Protein AF-A0A522VG40-F1 (afdb_monomer_lite)

Structure (mmCIF, N/CA/C/O backbone):
data_AF-A0A522VG40-F1
#
_entry.id   AF-A0A522VG40-F1
#
loop_
_atom_site.group_PDB
_atom_site.id
_atom_site.type_symbol
_atom_site.label_atom_id
_atom_site.label_alt_id
_atom_site.label_comp_id
_atom_site.label_asym_id
_atom_site.label_entity_id
_atom_site.label_seq_id
_atom_site.pdbx_PDB_ins_code
_atom_site.Cartn_x
_atom_site.Cartn_y
_atom_site.Cartn_z
_atom_site.occupancy
_atom_site.B_iso_or_equiv
_atom_site.auth_seq_id
_atom_site.auth_comp_id
_atom_site.auth_asym_id
_atom_site.auth_atom_id
_atom_site.pdbx_PDB_model_num
ATOM 1 N N . MET A 1 1 ? -3.380 -21.734 8.281 1.00 39.66 1 MET A N 1
ATOM 2 C CA . MET A 1 1 ? -2.557 -20.743 7.558 1.00 39.66 1 MET A CA 1
ATOM 3 C C . MET A 1 1 ? -3.304 -19.425 7.631 1.00 39.66 1 MET A C 1
ATOM 5 O O . MET A 1 1 ? -4.355 -19.330 7.019 1.00 39.66 1 MET A O 1
ATOM 9 N N . ASN A 1 2 ? -2.847 -18.465 8.441 1.00 39.56 2 ASN A N 1
ATOM 10 C CA . ASN A 1 2 ? -3.421 -17.117 8.427 1.00 39.56 2 ASN A CA 1
ATOM 11 C C . ASN A 1 2 ? -2.924 -16.422 7.158 1.00 39.56 2 ASN A C 1
ATOM 13 O O . ASN A 1 2 ? -1.862 -15.815 7.141 1.00 39.56 2 ASN A O 1
ATOM 17 N N . THR A 1 3 ? -3.675 -16.573 6.074 1.00 46.44 3 THR A N 1
ATOM 18 C CA . THR A 1 3 ? -3.387 -16.014 4.746 1.00 46.44 3 THR A CA 1
ATOM 19 C C . THR A 1 3 ? -3.552 -14.489 4.665 1.00 46.44 3 THR A C 1
ATOM 21 O O . THR A 1 3 ? -3.329 -13.920 3.603 1.00 46.44 3 THR A O 1
ATOM 24 N N . ASN A 1 4 ? -3.870 -13.822 5.781 1.00 58.38 4 ASN A N 1
ATOM 25 C CA . ASN A 1 4 ? -4.090 -12.373 5.878 1.00 58.38 4 ASN A CA 1
ATOM 26 C C . ASN A 1 4 ? -2.942 -11.655 6.618 1.00 58.38 4 ASN A C 1
ATOM 28 O O . ASN A 1 4 ? -3.167 -10.723 7.384 1.00 58.38 4 ASN A O 1
ATOM 32 N N . GLY A 1 5 ? -1.701 -12.121 6.459 1.00 68.88 5 GLY A N 1
ATOM 33 C CA . GLY A 1 5 ? -0.522 -11.448 7.017 1.00 68.88 5 GLY A CA 1
ATOM 34 C C . GLY A 1 5 ? -0.129 -10.198 6.220 1.00 68.88 5 GLY A C 1
ATOM 35 O O . GLY A 1 5 ? -0.491 -10.066 5.049 1.00 68.88 5 GLY A O 1
ATOM 36 N N . ILE A 1 6 ? 0.653 -9.298 6.827 1.00 72.38 6 ILE A N 1
ATOM 37 C CA . ILE A 1 6 ? 1.208 -8.095 6.169 1.00 72.38 6 ILE A CA 1
ATOM 38 C C . ILE A 1 6 ? 1.965 -8.452 4.877 1.00 72.38 6 ILE A C 1
ATOM 40 O O . ILE A 1 6 ? 1.867 -7.739 3.885 1.00 72.38 6 ILE A O 1
ATOM 44 N N . GLU A 1 7 ? 2.654 -9.591 4.832 1.00 77.94 7 GLU A N 1
ATOM 45 C CA . GLU A 1 7 ? 3.387 -10.052 3.642 1.00 77.94 7 GLU A CA 1
ATOM 46 C C . GLU A 1 7 ? 2.478 -10.298 2.427 1.00 77.94 7 GLU A C 1
ATOM 48 O O . GLU A 1 7 ? 2.851 -9.994 1.289 1.00 77.94 7 GLU A O 1
ATOM 53 N N . ALA A 1 8 ? 1.263 -10.812 2.648 1.00 82.00 8 ALA A N 1
ATOM 54 C CA . ALA A 1 8 ? 0.299 -11.028 1.571 1.00 82.00 8 ALA A CA 1
ATOM 55 C C . ALA A 1 8 ? -0.302 -9.696 1.082 1.00 82.00 8 ALA A C 1
ATOM 57 O O . ALA A 1 8 ? -0.555 -9.541 -0.115 1.00 82.00 8 ALA A O 1
ATOM 58 N N . LEU A 1 9 ? -0.442 -8.709 1.978 1.00 79.62 9 LEU A N 1
ATOM 59 C CA . LEU A 1 9 ? -0.841 -7.345 1.629 1.00 79.62 9 LEU A CA 1
ATOM 60 C C . LEU A 1 9 ? 0.234 -6.677 0.776 1.00 79.62 9 LEU A C 1
ATOM 62 O O . LEU A 1 9 ? -0.080 -6.146 -0.283 1.00 79.62 9 LEU A O 1
ATOM 66 N N . ILE A 1 10 ? 1.498 -6.760 1.196 1.00 80.62 10 ILE A N 1
ATOM 67 C CA . ILE A 1 10 ? 2.634 -6.227 0.437 1.00 80.62 10 ILE A CA 1
ATOM 68 C C . ILE A 1 10 ? 2.694 -6.894 -0.939 1.00 80.62 10 ILE A C 1
ATOM 70 O O . ILE A 1 10 ? 2.778 -6.204 -1.948 1.00 80.62 10 ILE A O 1
ATOM 74 N N . SER A 1 11 ? 2.558 -8.219 -1.012 1.00 83.62 11 SER A N 1
ATOM 75 C CA . SER A 1 11 ? 2.564 -8.943 -2.290 1.00 83.62 11 SER A CA 1
ATOM 76 C C . SER A 1 11 ? 1.433 -8.504 -3.228 1.00 83.62 11 SER A C 1
ATOM 78 O O . SER A 1 11 ? 1.660 -8.361 -4.431 1.00 83.62 11 SER A O 1
ATOM 80 N N . LYS A 1 12 ? 0.227 -8.262 -2.691 1.00 84.69 12 LYS A N 1
ATOM 81 C CA . LYS A 1 12 ? -0.895 -7.685 -3.448 1.00 84.69 12 LYS A CA 1
ATOM 82 C C . LYS A 1 12 ? -0.585 -6.266 -3.906 1.00 84.69 12 LYS A C 1
ATOM 84 O O . LYS A 1 12 ? -0.734 -5.979 -5.083 1.00 84.69 12 LYS A O 1
ATOM 89 N N . LEU A 1 13 ? -0.104 -5.403 -3.014 1.00 84.81 13 LEU A N 1
ATOM 90 C CA . LEU A 1 13 ? 0.245 -4.021 -3.340 1.00 84.81 13 LEU A CA 1
ATOM 91 C C . LEU A 1 13 ? 1.325 -3.943 -4.415 1.00 84.81 13 LEU A C 1
ATOM 93 O O . LEU A 1 13 ? 1.225 -3.131 -5.324 1.00 84.81 13 LEU A O 1
ATOM 97 N N . LEU A 1 14 ? 2.345 -4.796 -4.371 1.00 84.44 14 LEU A N 1
ATOM 98 C CA . LEU A 1 14 ? 3.391 -4.814 -5.393 1.00 84.44 14 LEU A CA 1
ATOM 99 C C . LEU A 1 14 ? 2.866 -5.296 -6.758 1.00 84.44 14 LEU A C 1
ATOM 101 O O . LEU A 1 14 ? 3.350 -4.828 -7.785 1.00 84.44 14 LEU A O 1
ATOM 105 N N . GLY A 1 15 ? 1.857 -6.174 -6.780 1.00 84.94 15 GLY A N 1
ATOM 106 C CA . GLY A 1 15 ? 1.251 -6.704 -8.007 1.00 84.94 15 GLY A CA 1
ATOM 107 C C . GLY A 1 15 ? 0.012 -5.963 -8.528 1.00 84.94 15 GLY A C 1
ATOM 108 O O . GLY A 1 15 ? -0.407 -6.234 -9.648 1.00 84.94 15 GLY A O 1
ATOM 109 N N . ASP A 1 16 ? -0.584 -5.061 -7.747 1.00 86.81 16 ASP A N 1
ATOM 110 C CA . ASP A 1 16 ? -1.850 -4.394 -8.069 1.00 86.81 16 ASP A CA 1
ATOM 111 C C . ASP A 1 16 ? -1.701 -2.870 -7.967 1.00 86.81 16 ASP A C 1
ATOM 113 O O . ASP A 1 16 ? -1.732 -2.271 -6.888 1.00 86.81 16 ASP A O 1
ATOM 117 N N . ALA A 1 17 ? -1.514 -2.231 -9.124 1.00 86.25 17 ALA A N 1
ATOM 118 C CA . ALA A 1 17 ? -1.363 -0.782 -9.215 1.00 86.25 17 ALA A CA 1
ATOM 119 C C . ALA A 1 17 ? -2.627 -0.030 -8.772 1.00 86.25 17 ALA A C 1
ATOM 121 O O . ALA A 1 17 ? -2.517 1.002 -8.111 1.00 86.25 17 ALA A O 1
ATOM 122 N N . SER A 1 18 ? -3.815 -0.562 -9.076 1.00 87.62 18 SER A N 1
ATOM 123 C CA . SER A 1 18 ? -5.087 0.047 -8.682 1.00 87.62 18 SER A CA 1
ATOM 124 C C . SER A 1 18 ? -5.280 0.001 -7.172 1.00 87.62 18 SER A C 1
ATOM 126 O O . SER A 1 18 ? -5.738 0.981 -6.585 1.00 87.62 18 SER A O 1
ATOM 128 N N . LEU A 1 19 ? -4.872 -1.097 -6.531 1.00 87.88 19 LEU A N 1
ATOM 129 C CA . LEU A 1 19 ? -4.862 -1.189 -5.077 1.00 87.88 19 LEU A CA 1
ATOM 130 C C . LEU A 1 19 ? -3.908 -0.165 -4.457 1.00 87.88 19 LEU A C 1
ATOM 132 O O . LEU A 1 19 ? -4.297 0.480 -3.491 1.00 87.88 19 LEU A O 1
ATOM 136 N N . ARG A 1 20 ? -2.697 0.023 -5.005 1.00 88.62 20 ARG A N 1
ATOM 137 C CA . ARG A 1 20 ? -1.748 1.040 -4.506 1.00 88.62 20 ARG A CA 1
ATOM 138 C C . ARG A 1 20 ? -2.313 2.448 -4.598 1.00 88.62 20 ARG A C 1
ATOM 140 O O . ARG A 1 20 ? -2.276 3.175 -3.612 1.00 88.62 20 ARG A O 1
ATOM 147 N N . ASP A 1 21 ? -2.843 2.829 -5.756 1.00 87.56 21 ASP A N 1
ATOM 148 C CA . ASP A 1 21 ? -3.424 4.162 -5.930 1.00 87.56 21 ASP A CA 1
ATOM 149 C C . ASP A 1 21 ? -4.648 4.355 -5.022 1.00 87.56 21 ASP A C 1
ATOM 151 O O . ASP A 1 21 ? -4.801 5.408 -4.399 1.00 87.56 21 ASP A O 1
ATOM 155 N N . GLY A 1 22 ? -5.469 3.311 -4.861 1.00 88.50 22 GLY A N 1
ATOM 156 C CA . GLY A 1 22 ? -6.559 3.284 -3.889 1.00 88.50 22 GLY A CA 1
ATOM 157 C C . GLY A 1 22 ? -6.074 3.422 -2.445 1.00 88.50 22 GLY A C 1
ATOM 158 O O . GLY A 1 22 ? -6.715 4.116 -1.660 1.00 88.50 22 GLY A O 1
ATOM 159 N N . LEU A 1 23 ? -4.927 2.826 -2.106 1.00 88.38 23 LEU A N 1
ATOM 160 C CA . LEU A 1 23 ? -4.324 2.885 -0.776 1.00 88.38 23 LEU A CA 1
ATOM 161 C C . LEU A 1 23 ? -3.943 4.322 -0.391 1.00 88.38 23 LEU A C 1
ATOM 163 O O . LEU A 1 23 ? -4.164 4.718 0.746 1.00 88.38 23 LEU A O 1
ATOM 167 N N . PHE A 1 24 ? -3.423 5.114 -1.334 1.00 85.88 24 PHE A N 1
ATOM 168 C CA . PHE A 1 24 ? -3.077 6.523 -1.094 1.00 85.88 24 PHE A CA 1
ATOM 169 C C . PHE A 1 24 ? -4.286 7.464 -1.138 1.00 85.88 24 PHE A C 1
ATOM 171 O O . PHE A 1 24 ? -4.270 8.509 -0.493 1.00 85.88 24 PHE A O 1
ATOM 178 N N . ALA A 1 25 ? -5.333 7.118 -1.889 1.00 89.44 25 ALA A N 1
ATOM 179 C CA . ALA A 1 25 ? -6.553 7.920 -1.955 1.00 89.44 25 ALA A CA 1
ATOM 180 C C . ALA A 1 25 ? -7.474 7.685 -0.745 1.00 89.44 25 ALA A C 1
ATOM 182 O O . ALA A 1 25 ? -8.046 8.627 -0.197 1.00 89.44 25 ALA A O 1
ATOM 183 N N . ASN A 1 26 ? -7.647 6.424 -0.346 1.00 91.12 26 ASN A N 1
ATOM 184 C CA . ASN A 1 26 ? -8.479 6.007 0.776 1.00 91.12 26 ASN A CA 1
ATOM 185 C C . ASN A 1 26 ? -7.951 4.680 1.368 1.00 91.12 26 ASN A C 1
ATOM 187 O O . ASN A 1 26 ? -8.447 3.604 1.009 1.00 91.12 26 ASN A O 1
ATOM 191 N N . PRO A 1 27 ? -6.980 4.747 2.304 1.00 88.00 27 PRO A N 1
ATOM 192 C CA . PRO A 1 27 ? -6.327 3.569 2.880 1.00 88.00 27 PRO A CA 1
ATOM 193 C C . PRO A 1 27 ? -7.326 2.580 3.474 1.00 88.00 27 PRO A C 1
ATOM 195 O O . PRO A 1 27 ? -7.219 1.374 3.272 1.00 88.00 27 PRO A O 1
ATOM 198 N N . LYS A 1 28 ? -8.343 3.101 4.169 1.00 89.25 28 LYS A N 1
ATOM 199 C CA . LYS A 1 28 ? -9.366 2.294 4.828 1.00 89.25 28 LYS A CA 1
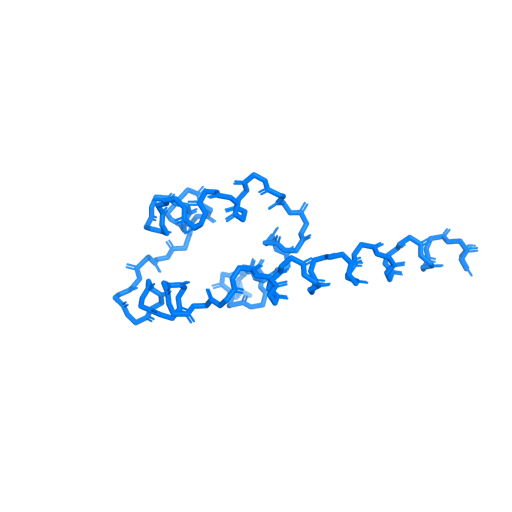ATOM 200 C C . LYS A 1 28 ? -10.161 1.463 3.824 1.00 89.25 28 LYS A C 1
ATOM 202 O O . LYS A 1 28 ? -10.216 0.245 3.952 1.00 89.25 28 LYS A O 1
ATOM 207 N N . ALA A 1 29 ? -10.740 2.115 2.816 1.00 89.88 29 ALA A N 1
ATOM 208 C CA . ALA A 1 29 ? -11.554 1.428 1.817 1.00 89.88 29 ALA A CA 1
ATOM 209 C C . ALA A 1 29 ? -10.728 0.432 0.988 1.00 89.88 29 ALA A C 1
ATOM 211 O O . ALA A 1 29 ? -11.222 -0.643 0.655 1.00 89.88 29 ALA A O 1
ATOM 212 N N . ALA A 1 30 ? -9.470 0.765 0.682 1.00 89.56 30 ALA A N 1
ATOM 213 C CA . ALA A 1 30 ? -8.569 -0.128 -0.037 1.00 89.56 30 ALA A CA 1
ATOM 214 C C . ALA A 1 30 ? -8.262 -1.402 0.766 1.00 89.56 30 ALA A C 1
ATOM 216 O O . ALA A 1 30 ? -8.384 -2.499 0.224 1.00 89.56 30 ALA A O 1
ATOM 217 N N . LEU A 1 31 ? -7.923 -1.268 2.055 1.00 88.06 31 LEU A N 1
ATOM 218 C CA . LEU A 1 31 ? -7.652 -2.396 2.952 1.00 88.06 31 LEU A CA 1
ATOM 219 C C . LEU A 1 31 ? -8.889 -3.276 3.158 1.00 88.06 31 LEU A C 1
ATOM 221 O O . LEU A 1 31 ? -8.820 -4.490 2.958 1.00 88.06 31 LEU A O 1
ATOM 225 N N . GLU A 1 32 ? -10.033 -2.672 3.480 1.00 89.25 32 GLU A N 1
ATOM 226 C CA . GLU A 1 32 ? -11.294 -3.400 3.659 1.00 89.25 32 GLU A CA 1
ATOM 227 C C . GLU A 1 32 ? -11.704 -4.123 2.365 1.00 89.25 32 GLU A C 1
ATOM 229 O O . GLU A 1 32 ? -12.124 -5.281 2.404 1.00 89.25 32 GLU A O 1
ATOM 234 N N . GLY A 1 33 ? -11.488 -3.493 1.204 1.00 86.12 33 GLY A N 1
ATOM 235 C CA . GLY A 1 33 ? -11.758 -4.072 -0.113 1.00 86.12 33 GLY A CA 1
ATOM 236 C C . GLY A 1 33 ? -10.930 -5.319 -0.435 1.00 86.12 33 GLY A C 1
ATOM 237 O O . GLY A 1 33 ? -11.369 -6.162 -1.218 1.00 86.12 33 GLY A O 1
ATOM 238 N N . VAL A 1 34 ? -9.762 -5.487 0.195 1.00 85.38 34 VAL A N 1
ATOM 239 C CA . VAL A 1 34 ? -8.931 -6.695 0.061 1.00 85.38 34 VAL A CA 1
ATOM 240 C C . VAL A 1 34 ? -9.040 -7.658 1.242 1.00 85.38 34 VAL A C 1
ATOM 242 O O . VAL A 1 34 ? -8.310 -8.655 1.262 1.00 85.38 34 VAL A O 1
ATOM 245 N N . GLY A 1 35 ? -9.965 -7.403 2.174 1.00 84.69 35 GLY A N 1
ATOM 246 C CA . GLY A 1 35 ? -10.233 -8.245 3.341 1.00 84.69 35 GLY A CA 1
ATOM 247 C C . GLY A 1 35 ? -9.274 -8.026 4.513 1.00 84.69 35 GLY A C 1
ATOM 248 O O . GLY A 1 35 ? -9.139 -8.914 5.354 1.00 84.69 35 GLY A O 1
ATOM 249 N N . TYR A 1 36 ? -8.593 -6.879 4.557 1.00 84.56 36 TYR A N 1
ATOM 250 C CA . TYR A 1 36 ? -7.730 -6.478 5.664 1.00 84.56 36 TYR A CA 1
ATOM 251 C C . TYR A 1 36 ? -8.469 -5.549 6.621 1.00 84.56 36 TYR A C 1
ATOM 253 O O . TYR A 1 36 ? -9.218 -4.665 6.207 1.00 84.56 36 TYR A O 1
ATOM 261 N N . GLU A 1 37 ? -8.224 -5.735 7.91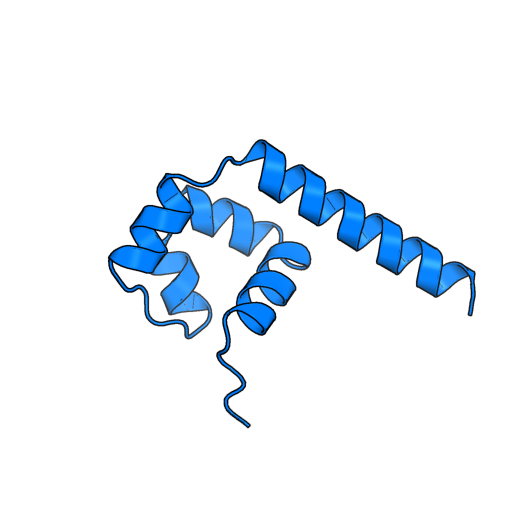5 1.00 85.19 37 GLU A N 1
ATOM 262 C CA . GLU A 1 37 ? -8.723 -4.822 8.933 1.00 85.19 37 GLU A CA 1
ATOM 263 C C . GLU A 1 37 ? -7.928 -3.515 8.881 1.00 85.19 37 GLU A C 1
ATOM 265 O O . GLU A 1 37 ? -6.707 -3.497 9.055 1.00 85.19 37 GLU A O 1
ATOM 270 N N . ALA A 1 38 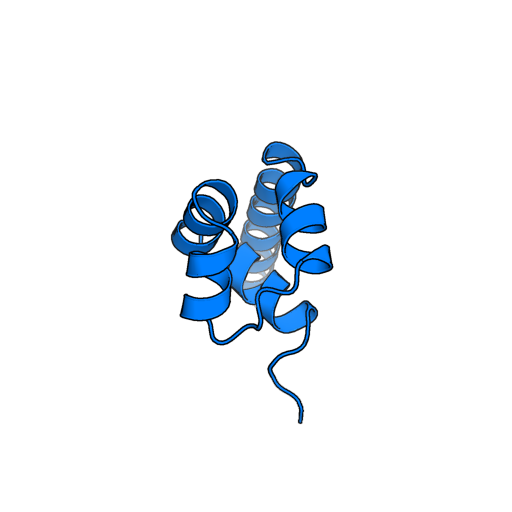? -8.628 -2.413 8.627 1.00 84.06 38 ALA A N 1
ATOM 271 C CA . ALA A 1 38 ? -8.042 -1.085 8.582 1.00 84.06 38 ALA A CA 1
ATOM 272 C C . ALA A 1 38 ? -7.867 -0.532 10.004 1.00 84.06 38 ALA A C 1
ATOM 274 O O . ALA A 1 38 ? -8.631 0.324 10.459 1.00 84.06 38 ALA A O 1
ATOM 275 N N . THR A 1 39 ? -6.877 -1.058 10.727 1.00 86.88 39 THR A N 1
ATOM 276 C CA . THR A 1 39 ? -6.548 -0.566 12.067 1.00 86.88 39 THR A CA 1
ATOM 277 C C . THR A 1 39 ? -5.982 0.858 11.996 1.00 86.88 39 THR A C 1
ATOM 279 O O . THR A 1 39 ? -5.348 1.217 10.999 1.00 86.88 39 THR A O 1
ATOM 282 N N . PRO A 1 40 ? -6.176 1.688 13.037 1.00 85.94 40 PRO A N 1
ATOM 283 C CA . PRO A 1 40 ? -5.648 3.050 13.063 1.00 85.94 40 PRO A CA 1
ATOM 284 C C . PRO A 1 40 ? -4.135 3.106 12.834 1.00 85.94 40 PRO A C 1
ATOM 286 O O . PRO A 1 40 ? -3.690 3.901 12.016 1.00 85.94 40 PRO A O 1
ATOM 289 N N . ASP A 1 41 ? -3.364 2.217 13.472 1.00 85.81 41 ASP A N 1
ATOM 290 C CA . ASP A 1 41 ? -1.907 2.137 13.303 1.00 85.81 41 ASP A CA 1
ATOM 291 C C . ASP A 1 41 ? -1.498 1.805 11.862 1.00 85.81 41 ASP A C 1
ATOM 293 O O . ASP A 1 41 ? -0.530 2.353 11.340 1.00 85.81 41 ASP A O 1
ATOM 297 N N . LEU A 1 42 ? -2.244 0.919 11.193 1.00 82.75 42 LEU A N 1
ATOM 298 C CA . LEU A 1 42 ? -1.966 0.542 9.809 1.00 82.75 42 LEU A CA 1
ATOM 299 C C . LEU A 1 42 ? -2.307 1.680 8.843 1.00 82.75 42 LEU A C 1
ATOM 301 O O . LEU A 1 42 ? -1.549 1.941 7.912 1.00 82.75 42 LEU A O 1
ATOM 305 N N . ILE A 1 43 ? -3.427 2.371 9.071 1.00 86.38 43 ILE A N 1
ATOM 306 C CA . ILE A 1 43 ? -3.792 3.561 8.297 1.00 86.38 43 ILE A CA 1
ATOM 307 C C . ILE A 1 43 ? -2.728 4.645 8.481 1.00 86.38 43 ILE A C 1
ATOM 309 O O . ILE A 1 43 ? -2.278 5.216 7.491 1.00 86.38 43 ILE A O 1
ATOM 313 N N . ASP A 1 44 ? -2.297 4.900 9.716 1.00 86.44 44 ASP A N 1
ATOM 314 C CA . ASP A 1 44 ? -1.297 5.924 10.013 1.00 86.44 44 ASP A CA 1
ATOM 315 C C . ASP A 1 44 ? 0.058 5.583 9.374 1.00 86.44 44 ASP A C 1
ATOM 317 O O . ASP A 1 44 ? 0.688 6.434 8.746 1.00 86.44 44 ASP A O 1
ATOM 321 N N . ALA A 1 45 ? 0.468 4.312 9.409 1.00 83.50 45 ALA A N 1
ATOM 322 C CA . ALA A 1 45 ? 1.663 3.843 8.709 1.00 83.50 45 ALA A CA 1
ATOM 323 C C . ALA A 1 45 ? 1.579 4.043 7.185 1.00 83.50 45 ALA A C 1
ATOM 325 O O . ALA A 1 45 ? 2.575 4.409 6.565 1.00 83.50 45 ALA A O 1
ATOM 326 N N . ILE A 1 46 ? 0.405 3.832 6.578 1.00 83.62 46 ILE A N 1
ATOM 327 C CA . ILE A 1 46 ? 0.181 4.043 5.139 1.00 83.62 46 ILE A CA 1
ATOM 328 C C . ILE A 1 46 ? 0.197 5.531 4.778 1.00 83.62 46 ILE A C 1
ATOM 330 O O . ILE A 1 46 ? 0.758 5.905 3.751 1.00 83.62 46 ILE A O 1
ATOM 334 N N . VAL A 1 47 ? -0.404 6.386 5.605 1.00 82.75 47 VAL A N 1
ATOM 335 C CA . VAL A 1 47 ? -0.437 7.839 5.378 1.00 82.75 47 VAL A CA 1
ATOM 336 C C . VAL A 1 47 ? 0.962 8.450 5.492 1.00 82.75 47 VAL A C 1
ATOM 338 O O . VAL A 1 47 ? 1.297 9.356 4.734 1.00 82.75 47 VAL A O 1
ATOM 341 N N . ASN A 1 48 ? 1.792 7.928 6.397 1.00 85.62 48 ASN A N 1
ATOM 342 C CA . ASN A 1 48 ? 3.190 8.336 6.547 1.00 85.62 48 ASN A CA 1
ATOM 343 C C . ASN A 1 48 ? 4.137 7.676 5.527 1.00 85.62 48 ASN A C 1
ATOM 345 O O . ASN A 1 48 ? 5.329 7.986 5.494 1.00 85.62 48 ASN A O 1
ATOM 349 N N . LEU A 1 49 ? 3.633 6.759 4.700 1.00 83.00 49 LEU A N 1
ATOM 350 C CA . LEU A 1 49 ? 4.422 6.043 3.708 1.00 83.00 49 LEU A CA 1
ATOM 351 C C . LEU A 1 49 ? 4.686 6.947 2.504 1.00 83.00 49 LEU A C 1
ATO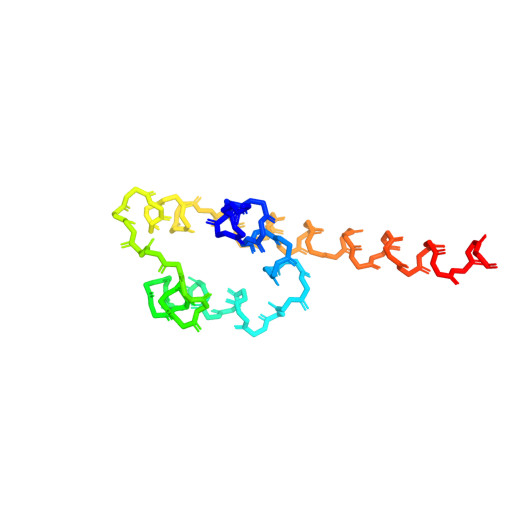M 353 O O . LEU A 1 49 ? 3.770 7.523 1.913 1.00 83.00 49 LEU A O 1
ATOM 357 N N . ASN A 1 50 ? 5.948 7.044 2.098 1.00 84.44 50 ASN A N 1
ATOM 358 C CA . ASN A 1 50 ? 6.296 7.777 0.893 1.00 84.44 50 ASN A CA 1
ATOM 359 C C . ASN A 1 50 ? 5.817 7.009 -0.348 1.00 84.44 50 ASN A C 1
ATOM 361 O O . ASN A 1 50 ? 6.189 5.855 -0.583 1.00 84.44 50 ASN A O 1
ATOM 365 N N . ARG A 1 51 ? 5.000 7.677 -1.165 1.00 83.62 51 ARG A N 1
ATOM 366 C CA . ARG A 1 51 ? 4.475 7.127 -2.415 1.00 83.62 51 ARG A CA 1
ATOM 367 C C . ARG A 1 51 ? 5.587 6.708 -3.373 1.00 83.62 51 ARG A C 1
ATOM 369 O O . ARG A 1 51 ? 5.473 5.652 -3.994 1.00 83.62 51 ARG A O 1
ATOM 376 N N . ASP A 1 52 ? 6.649 7.501 -3.472 1.00 85.81 52 ASP A N 1
ATOM 377 C CA . ASP A 1 52 ? 7.747 7.244 -4.406 1.00 85.81 52 ASP A CA 1
ATOM 378 C C . A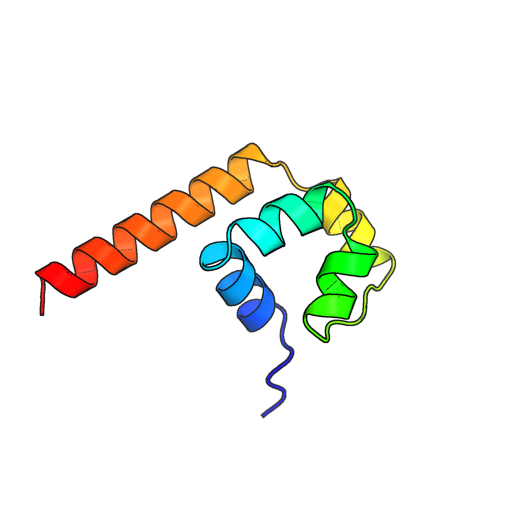SP A 1 52 ? 8.539 5.989 -4.019 1.00 85.81 52 ASP A C 1
ATOM 380 O O . ASP A 1 52 ? 8.912 5.195 -4.888 1.00 85.81 52 ASP A O 1
ATOM 384 N N . ASP A 1 53 ? 8.715 5.745 -2.717 1.00 84.75 53 ASP A N 1
ATOM 385 C CA . ASP A 1 53 ? 9.392 4.546 -2.214 1.00 84.75 53 ASP A CA 1
ATOM 386 C C . ASP A 1 53 ? 8.578 3.285 -2.532 1.00 84.75 53 ASP A C 1
ATOM 388 O O . ASP A 1 53 ? 9.127 2.284 -3.004 1.00 84.75 53 ASP A O 1
ATOM 392 N N . LEU A 1 54 ? 7.251 3.338 -2.358 1.00 83.19 54 LEU A N 1
ATOM 393 C CA . LEU A 1 54 ? 6.375 2.213 -2.694 1.00 83.19 54 LEU A CA 1
ATOM 394 C C . LEU A 1 54 ? 6.344 1.937 -4.204 1.00 83.19 54 LEU A C 1
ATOM 396 O O . LEU A 1 54 ? 6.350 0.776 -4.618 1.00 83.19 54 LEU A O 1
ATOM 400 N N . LEU A 1 55 ? 6.324 2.982 -5.036 1.00 85.19 55 LEU A N 1
ATOM 401 C CA . LEU A 1 55 ? 6.381 2.839 -6.493 1.00 85.19 55 LEU A CA 1
ATOM 402 C C . LEU A 1 55 ? 7.722 2.257 -6.950 1.00 85.19 55 LEU A C 1
ATOM 404 O O . LEU A 1 55 ? 7.741 1.381 -7.813 1.00 85.19 55 LEU A O 1
ATOM 408 N N . THR A 1 56 ? 8.825 2.685 -6.339 1.00 86.75 56 THR A N 1
ATOM 409 C CA . THR A 1 56 ? 10.165 2.155 -6.624 1.00 86.75 56 THR A CA 1
ATOM 410 C C . THR A 1 56 ? 10.256 0.670 -6.262 1.00 86.75 56 THR A C 1
ATOM 412 O O . THR A 1 56 ? 10.724 -0.138 -7.066 1.00 86.75 56 THR A O 1
ATOM 415 N N . LEU A 1 57 ? 9.737 0.279 -5.092 1.00 84.06 57 LEU A N 1
ATOM 416 C CA . LEU A 1 57 ? 9.639 -1.124 -4.674 1.00 84.06 57 LEU A CA 1
ATOM 417 C C . LEU A 1 57 ? 8.790 -1.956 -5.642 1.00 84.06 57 LEU A C 1
ATOM 419 O O . LEU A 1 57 ? 9.186 -3.057 -6.023 1.00 84.06 57 LEU A O 1
ATOM 423 N N . ALA A 1 58 ? 7.643 -1.426 -6.068 1.00 85.38 58 ALA A N 1
ATOM 424 C CA . ALA A 1 58 ? 6.774 -2.074 -7.042 1.00 85.38 58 ALA A CA 1
ATOM 425 C C . ALA A 1 58 ? 7.473 -2.308 -8.386 1.00 85.38 58 ALA A C 1
ATOM 427 O O . ALA A 1 58 ? 7.438 -3.419 -8.911 1.00 85.38 58 ALA A O 1
ATOM 428 N N . GLN A 1 59 ? 8.144 -1.287 -8.919 1.00 84.38 59 GLN A N 1
ATOM 429 C CA . GLN A 1 59 ? 8.888 -1.3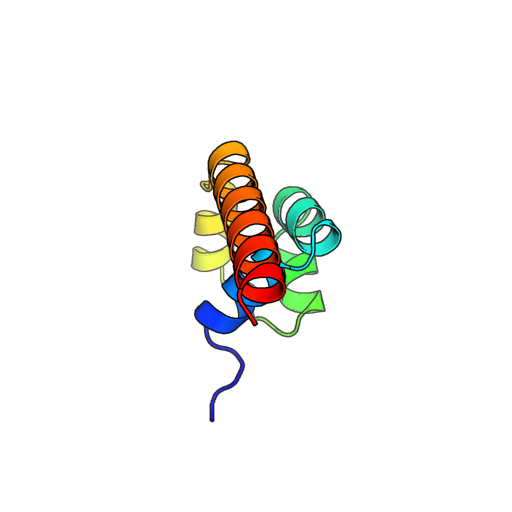89 -10.174 1.00 84.38 59 GLN A CA 1
ATOM 430 C C . GLN A 1 59 ? 10.037 -2.398 -10.072 1.00 84.38 59 GLN A C 1
ATOM 432 O O . GLN A 1 59 ? 10.212 -3.218 -10.972 1.00 84.38 59 GLN A O 1
ATOM 437 N N . GLY A 1 60 ? 10.783 -2.391 -8.962 1.00 82.94 60 GLY A N 1
ATOM 438 C CA . GLY A 1 60 ? 11.837 -3.374 -8.703 1.00 82.94 60 GLY A CA 1
ATOM 439 C C . GLY A 1 60 ? 11.302 -4.805 -8.615 1.00 82.94 60 GLY A C 1
ATOM 440 O O . GLY A 1 60 ? 11.905 -5.730 -9.158 1.00 82.94 60 GLY A O 1
ATOM 441 N N . PHE A 1 61 ? 10.138 -4.991 -7.992 1.00 83.38 61 PHE A N 1
ATOM 442 C CA . PHE A 1 61 ? 9.479 -6.291 -7.895 1.00 83.38 61 PHE A CA 1
ATOM 443 C C . PHE A 1 61 ? 9.002 -6.818 -9.257 1.00 83.38 61 PHE A C 1
ATOM 445 O O . PHE A 1 61 ? 9.208 -7.993 -9.572 1.00 83.38 61 PHE A O 1
ATOM 452 N N . GLU A 1 62 ? 8.410 -5.960 -10.092 1.00 78.50 62 GLU A N 1
ATOM 453 C CA . GLU A 1 62 ? 8.016 -6.331 -11.456 1.00 78.50 62 GLU A CA 1
ATOM 454 C C . GLU A 1 62 ? 9.228 -6.650 -12.337 1.00 78.50 62 GLU A C 1
ATOM 456 O O . GLU A 1 62 ? 9.222 -7.661 -13.042 1.00 78.50 62 GLU A O 1
ATOM 461 N N . ALA A 1 63 ? 10.297 -5.855 -12.248 1.00 78.44 63 ALA A N 1
ATOM 462 C CA . ALA A 1 63 ? 11.546 -6.105 -12.964 1.00 78.44 63 ALA A CA 1
ATOM 463 C C . ALA A 1 63 ? 12.205 -7.428 -12.532 1.00 78.44 63 ALA A C 1
ATOM 465 O O . ALA A 1 63 ? 12.693 -8.186 -13.376 1.00 78.44 63 ALA A O 1
ATOM 466 N N . GLY A 1 64 ? 12.165 -7.744 -11.233 1.00 75.06 64 GLY A N 1
ATOM 467 C CA . GLY A 1 64 ? 12.621 -9.020 -10.684 1.00 75.06 64 GLY A CA 1
ATOM 468 C C . GLY A 1 64 ? 11.835 -10.206 -11.244 1.00 75.06 64 GLY A C 1
ATOM 469 O O . GLY A 1 64 ? 12.434 -11.148 -11.753 1.00 75.06 64 GLY A O 1
ATOM 470 N N . ARG A 1 65 ? 10.496 -10.133 -11.256 1.00 71.81 65 ARG A N 1
ATOM 471 C CA . ARG A 1 65 ? 9.654 -11.180 -11.865 1.00 71.81 65 ARG A CA 1
ATOM 472 C C . ARG A 1 65 ? 9.852 -11.323 -13.369 1.00 71.81 65 ARG A C 1
ATOM 474 O O . ARG A 1 65 ? 9.811 -12.441 -13.876 1.00 71.81 65 ARG A O 1
ATOM 481 N N . ALA A 1 66 ? 10.020 -10.216 -14.088 1.00 62.28 66 ALA A N 1
ATOM 482 C CA . ALA A 1 66 ? 10.287 -10.246 -15.522 1.00 62.28 66 ALA A CA 1
ATOM 483 C C . ALA A 1 66 ? 11.626 -10.936 -15.819 1.00 62.28 66 ALA A C 1
ATOM 485 O O . ALA A 1 66 ? 11.709 -11.723 -16.756 1.00 62.28 66 ALA A O 1
ATOM 486 N N . SER A 1 67 ? 12.638 -10.698 -14.984 1.00 60.97 67 SER A N 1
ATOM 487 C CA . SER A 1 67 ? 13.954 -11.334 -15.097 1.00 60.97 67 SER A CA 1
ATOM 488 C C . SER A 1 67 ? 13.904 -12.831 -14.769 1.00 60.97 67 SER A C 1
ATOM 490 O O . SER A 1 67 ? 14.489 -13.630 -15.494 1.00 60.97 67 SER A O 1
ATOM 492 N N . ASP A 1 68 ? 13.138 -13.226 -13.746 1.00 56.75 68 ASP A N 1
ATOM 493 C CA . ASP A 1 68 ? 12.943 -14.632 -13.353 1.00 56.75 68 ASP A CA 1
ATOM 494 C C . ASP A 1 68 ? 12.241 -15.449 -14.456 1.00 56.75 68 ASP A C 1
ATOM 496 O O . ASP A 1 68 ? 12.581 -16.598 -14.717 1.00 56.75 68 ASP A O 1
ATOM 500 N N . ARG A 1 69 ? 11.313 -14.820 -15.192 1.00 53.00 69 ARG A N 1
ATOM 501 C CA . ARG A 1 69 ? 10.604 -15.436 -16.328 1.00 53.00 69 ARG A CA 1
ATOM 502 C C . ARG A 1 69 ? 11.448 -15.603 -17.591 1.00 53.00 69 ARG A C 1
ATOM 504 O O . ARG A 1 69 ? 11.048 -16.354 -18.471 1.00 53.00 69 ARG A O 1
ATOM 511 N N . VAL A 1 70 ? 12.544 -14.858 -17.713 1.00 48.97 70 VAL A N 1
ATOM 512 C CA . VAL A 1 70 ? 13.486 -14.946 -18.844 1.00 48.97 70 VAL A CA 1
ATOM 513 C C . VAL A 1 70 ? 14.625 -15.926 -18.533 1.00 48.97 70 VAL A C 1
ATOM 515 O O . VAL A 1 70 ? 15.269 -16.425 -19.452 1.00 48.97 70 VAL A O 1
ATOM 518 N N . ALA A 1 71 ? 14.864 -16.223 -17.252 1.00 46.50 71 ALA A N 1
ATOM 519 C CA . ALA A 1 71 ? 15.891 -17.155 -16.793 1.00 46.50 71 ALA A CA 1
ATOM 520 C C . ALA A 1 71 ? 15.416 -18.621 -16.647 1.00 46.50 71 ALA A C 1
ATOM 522 O O . ALA A 1 71 ? 16.245 -19.479 -16.337 1.00 46.50 71 ALA A O 1
ATOM 523 N N . ALA A 1 72 ? 14.125 -18.906 -16.862 1.00 42.84 72 ALA A N 1
ATOM 524 C CA . ALA A 1 72 ? 13.513 -20.243 -16.825 1.00 42.84 72 ALA A CA 1
ATOM 525 C C . ALA A 1 72 ? 13.162 -20.745 -18.233 1.00 42.84 72 ALA A C 1
ATOM 527 O O . ALA A 1 72 ? 13.332 -21.961 -18.476 1.00 42.84 72 ALA A O 1
#

pLDDT: mean 79.19, std 13.18, range [39.56, 91.12]

Secondary structure (DSSP, 8-state):
----SHHHHHHHHHH-HHHHHHHHH-HHHHHHHTT----HHHHHHHHTS-HHHHHHHHHHHHHHHHHHHH--

Radius of gyration: 13.2 Å; chains: 1; bounding box: 28×29×32 Å

Foldseek 3Di:
DPCQDPVNVLVCLLVPVPLLVCCQVPVCCSQVVVVHHPDPVNNVVSPPDDSVVSVVVSVVVVVVVVVVVVVD

Sequence (72 aa):
MNTNGIEALISKLLGDASLRDGLFANPKAALEGVGYEATPDLIDAIVNLNRDDLLTLAQGFEAGRASDRVAA